Protein AF-A7AZR3-F1 (afdb_monomer)

Mean predicted aligned error: 6.38 Å

Radius of gyration: 18.59 Å; Cα contacts (8 Å, |Δi|>4): 184; chains: 1; bounding box: 42×24×56 Å

Nearest PDB structures (foldseek):
  8bjm-assembly1_B  TM=3.783E-01  e=1.361E-02  Homo sapiens
  4j9a-assembly4_D  TM=7.319E-01  e=7.215E+00  Pseudomonas aeruginosa PAO1
  5mr3-assembly1_B  TM=2.712E-01  e=1.504E+00  Haliotis rufescens
  7rxu-assembly1_A  TM=3.236E-01  e=2.033E+00  Campylobacter jejuni
  7t4r-assembly1_N  TM=3.328E-01  e=2.588E+00  Human betaherpesvirus 5

Organism: Mediterraneibacter gnavus (strain ATCC 29149 / DSM 114966 / JCM 6515 / VPI C7-9) (NCBI:txid411470)

Structure (mmCIF, N/CA/C/O backbone):
data_AF-A7AZR3-F1
#
_entry.id   AF-A7AZR3-F1
#
loop_
_atom_site.group_PDB
_atom_site.id
_atom_site.type_symbol
_atom_site.label_atom_id
_atom_site.label_alt_id
_atom_site.label_comp_id
_atom_site.label_asym_id
_atom_site.label_entity_id
_atom_site.label_seq_id
_atom_site.pdbx_PDB_ins_code
_atom_site.Cartn_x
_atom_site.Cartn_y
_atom_site.Cartn_z
_atom_site.occupancy
_atom_site.B_iso_or_equiv
_atom_site.auth_seq_id
_atom_site.auth_comp_id
_atom_site.auth_asym_id
_atom_site.auth_atom_id
_atom_site.pdbx_PDB_model_num
ATOM 1 N N . MET A 1 1 ? -13.872 -3.595 -5.004 1.00 78.50 1 MET A N 1
ATOM 2 C CA . MET A 1 1 ? -14.105 -2.166 -4.694 1.00 78.50 1 MET A CA 1
ATOM 3 C C . MET A 1 1 ? -13.947 -1.936 -3.199 1.00 78.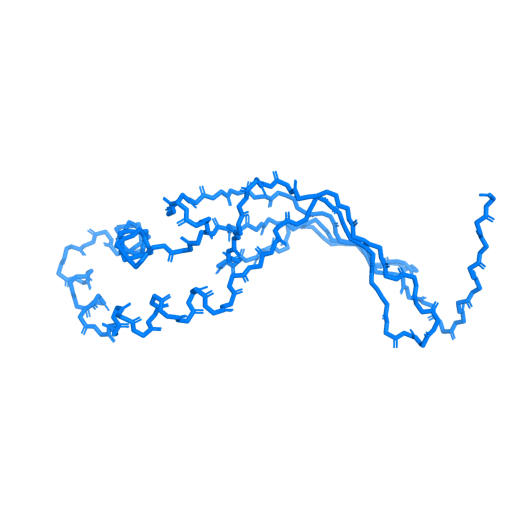50 1 MET A C 1
ATOM 5 O O . MET A 1 1 ? -14.630 -2.617 -2.441 1.00 78.50 1 MET A O 1
ATOM 9 N N . PHE A 1 2 ? -13.121 -0.970 -2.782 1.00 84.50 2 PHE A N 1
ATOM 10 C CA . PHE A 1 2 ? -12.955 -0.580 -1.372 1.00 84.50 2 PHE A CA 1
ATOM 11 C C . PHE A 1 2 ? -14.297 -0.353 -0.657 1.00 84.50 2 PHE A C 1
ATOM 13 O O . PHE A 1 2 ? -15.057 0.558 -1.015 1.00 84.50 2 PHE A O 1
ATOM 20 N N . ARG A 1 3 ? -14.580 -1.146 0.384 1.00 89.00 3 ARG A N 1
ATOM 21 C CA . ARG A 1 3 ? -15.766 -0.952 1.230 1.00 89.00 3 ARG A CA 1
ATOM 22 C C . ARG A 1 3 ? -15.425 -0.039 2.397 1.00 89.00 3 ARG A C 1
ATOM 24 O O . ARG A 1 3 ? -14.445 -0.251 3.105 1.00 89.00 3 ARG A O 1
ATOM 31 N N . GLU A 1 4 ? -16.281 0.945 2.656 1.00 89.19 4 GLU A N 1
ATOM 32 C CA . GLU A 1 4 ? -16.077 1.921 3.735 1.00 89.19 4 GLU A CA 1
ATOM 33 C C . GLU A 1 4 ? -15.869 1.251 5.099 1.00 89.19 4 GLU A C 1
ATOM 35 O O . GLU A 1 4 ? -14.968 1.624 5.849 1.00 89.19 4 GLU A O 1
ATOM 40 N N . LYS A 1 5 ? -16.651 0.206 5.400 1.00 92.50 5 LYS A N 1
ATOM 41 C CA . LYS A 1 5 ? -16.520 -0.571 6.639 1.00 92.50 5 LYS A CA 1
ATOM 42 C C . LYS A 1 5 ? -15.125 -1.183 6.800 1.00 92.50 5 LYS A C 1
ATOM 44 O O . LYS A 1 5 ? -14.587 -1.172 7.904 1.00 92.50 5 LYS A O 1
ATOM 49 N N . GLU A 1 6 ? -14.555 -1.715 5.722 1.00 91.38 6 GLU A N 1
ATOM 50 C CA . GLU A 1 6 ? -13.239 -2.362 5.737 1.00 91.38 6 GLU A CA 1
ATOM 51 C C . GLU A 1 6 ? -12.135 -1.336 5.926 1.00 91.38 6 GLU A C 1
ATOM 53 O O . GLU A 1 6 ? -11.312 -1.501 6.821 1.00 91.38 6 GLU A O 1
ATOM 58 N N . ILE A 1 7 ? -12.193 -0.224 5.190 1.00 90.88 7 ILE A N 1
ATOM 59 C CA . ILE A 1 7 ? -11.259 0.892 5.362 1.00 90.88 7 ILE A CA 1
ATOM 60 C C . ILE A 1 7 ? -11.321 1.438 6.792 1.00 90.88 7 ILE A C 1
ATOM 62 O O . ILE A 1 7 ? -10.293 1.577 7.453 1.00 90.88 7 ILE A O 1
ATOM 66 N N . CYS A 1 8 ? -12.522 1.701 7.316 1.00 92.75 8 CYS A N 1
ATOM 67 C CA . CYS A 1 8 ? -12.680 2.206 8.677 1.00 92.75 8 CYS A CA 1
ATOM 68 C C . CYS A 1 8 ? -12.112 1.237 9.717 1.00 92.75 8 CYS A C 1
ATOM 70 O O . CYS A 1 8 ? -11.506 1.667 10.699 1.00 92.75 8 CYS A O 1
ATOM 72 N N . ASN A 1 9 ? -12.312 -0.068 9.526 1.00 93.69 9 ASN A N 1
ATOM 73 C CA . ASN A 1 9 ? -11.765 -1.077 10.423 1.00 93.69 9 ASN A CA 1
ATOM 74 C C . ASN A 1 9 ? -10.243 -1.164 10.310 1.00 93.69 9 ASN A C 1
ATOM 76 O O . ASN A 1 9 ? -9.578 -1.185 11.341 1.00 93.69 9 ASN A O 1
ATOM 80 N N . ALA A 1 10 ? -9.691 -1.127 9.099 1.00 93.44 10 ALA A N 1
ATOM 81 C CA . ALA A 1 10 ? -8.253 -1.127 8.868 1.00 93.44 10 ALA A CA 1
ATOM 82 C C . ALA A 1 10 ? -7.573 0.080 9.532 1.00 93.44 10 ALA A C 1
ATOM 84 O O . ALA A 1 10 ? -6.580 -0.085 10.238 1.00 93.44 10 ALA A O 1
ATOM 85 N N . ILE A 1 11 ? -8.152 1.280 9.409 1.00 92.44 11 ILE A N 1
ATOM 86 C CA . ILE A 1 11 ? -7.660 2.491 10.085 1.00 92.44 11 ILE A CA 1
ATOM 87 C C . ILE A 1 11 ? -7.687 2.313 11.604 1.00 92.44 11 ILE A C 1
ATOM 89 O O . ILE A 1 11 ? -6.703 2.612 12.277 1.00 92.44 11 ILE A O 1
ATOM 93 N N . ARG A 1 12 ? -8.788 1.795 12.166 1.00 93.94 12 ARG A N 1
ATOM 94 C CA . ARG A 1 12 ? -8.864 1.521 13.610 1.00 93.94 12 ARG A CA 1
ATOM 95 C C . ARG A 1 12 ? -7.791 0.529 14.044 1.00 93.94 12 ARG A C 1
ATOM 97 O O . ARG A 1 12 ? -7.157 0.766 15.067 1.00 93.94 12 ARG A O 1
ATOM 104 N N . THR A 1 13 ? -7.567 -0.526 13.264 1.00 93.12 13 THR A N 1
ATOM 105 C CA . THR A 1 13 ? -6.511 -1.514 13.503 1.00 93.12 13 THR A CA 1
ATOM 106 C C . THR A 1 13 ? -5.129 -0.870 13.469 1.00 93.12 13 THR A C 1
ATOM 108 O O . THR A 1 13 ? -4.367 -1.042 14.412 1.00 93.12 13 THR A O 1
ATOM 111 N N . ALA A 1 14 ? -4.820 -0.043 12.468 1.00 91.75 14 ALA A N 1
ATOM 112 C CA . ALA A 1 14 ? -3.560 0.700 12.417 1.00 91.75 14 ALA A CA 1
ATOM 113 C C . ALA A 1 14 ? -3.380 1.604 13.651 1.00 91.75 14 ALA A C 1
ATOM 115 O O . ALA A 1 14 ? -2.321 1.620 14.276 1.00 91.75 14 ALA A O 1
ATOM 116 N N . TYR A 1 15 ? -4.442 2.296 14.071 1.00 93.62 15 TYR A N 1
ATOM 117 C CA . TYR A 1 15 ? -4.423 3.157 15.255 1.00 93.62 15 TYR A CA 1
ATOM 118 C C . TYR A 1 15 ? -4.269 2.385 16.573 1.00 93.62 15 TYR A C 1
ATOM 120 O O . TYR A 1 15 ? -3.816 2.980 17.548 1.00 93.62 15 TYR A O 1
ATOM 128 N N . LEU A 1 16 ? -4.608 1.089 16.634 1.00 94.50 16 LEU A N 1
ATOM 129 C CA . LEU A 1 16 ? -4.283 0.245 17.794 1.00 94.50 16 LEU A CA 1
ATOM 130 C C . LEU A 1 16 ? -2.770 0.115 17.979 1.00 94.50 16 LEU A C 1
ATOM 132 O O . LEU A 1 16 ? -2.300 0.175 19.112 1.00 94.50 16 LEU A O 1
ATOM 136 N N . TYR A 1 17 ? -2.027 -0.029 16.880 1.00 91.00 17 TYR A N 1
ATOM 137 C CA . TYR A 1 17 ? -0.570 -0.156 16.908 1.00 91.00 17 TYR A CA 1
ATOM 138 C C . TYR A 1 17 ? 0.130 1.191 17.108 1.00 91.00 17 TYR A C 1
ATOM 140 O O . TYR A 1 17 ? 1.108 1.265 17.845 1.00 91.00 17 TYR A O 1
ATOM 148 N N . LEU A 1 18 ? -0.382 2.262 16.491 1.00 91.69 18 LEU A N 1
ATOM 149 C CA . LEU A 1 18 ? 0.197 3.607 16.611 1.00 91.69 18 LEU A CA 1
ATOM 150 C C . LEU A 1 18 ? -0.063 4.250 17.980 1.00 91.69 18 LEU A C 1
ATOM 152 O O . LEU A 1 18 ? 0.780 4.988 18.480 1.00 91.69 18 LEU A O 1
ATOM 156 N N . PHE A 1 19 ? -1.223 3.972 18.582 1.00 95.44 19 PHE A N 1
ATOM 157 C CA . PHE A 1 19 ? -1.631 4.512 19.878 1.00 95.44 19 PHE A CA 1
ATOM 158 C C . PHE A 1 19 ? -2.053 3.359 20.805 1.00 95.44 19 PHE A C 1
ATOM 160 O O . PHE A 1 19 ? -3.246 3.021 20.884 1.00 95.44 19 PHE A O 1
ATOM 167 N N . PRO A 1 20 ? -1.090 2.731 21.512 1.00 92.81 20 PRO A N 1
ATOM 168 C CA . PRO A 1 20 ? -1.385 1.647 22.446 1.00 92.81 20 PRO A CA 1
ATOM 169 C C . PRO A 1 20 ? -2.327 2.101 23.567 1.00 92.81 20 PRO A C 1
ATOM 171 O O . PRO A 1 20 ? -3.282 1.389 23.903 1.00 92.81 20 PRO A O 1
ATOM 174 N N . ASP A 1 21 ? -2.124 3.323 24.080 1.00 97.06 21 ASP A N 1
ATOM 175 C CA . ASP A 1 21 ? -3.004 3.922 25.080 1.00 97.06 21 ASP A CA 1
ATOM 176 C C . ASP A 1 21 ? -4.411 4.188 24.520 1.00 97.06 21 ASP A C 1
ATOM 178 O O . ASP A 1 21 ? -4.621 4.795 23.465 1.00 97.06 21 ASP A O 1
ATOM 182 N N . LYS A 1 22 ? -5.423 3.741 25.267 1.00 95.75 22 LYS A N 1
ATOM 183 C CA . LYS A 1 22 ? -6.825 3.805 24.842 1.00 95.75 22 LYS A CA 1
ATOM 184 C C . LYS A 1 22 ? -7.353 5.239 24.781 1.00 95.75 22 LYS A C 1
ATOM 186 O O . LYS A 1 22 ? -8.206 5.524 23.933 1.00 95.75 22 LYS A O 1
ATOM 191 N N . LYS A 1 23 ? -6.923 6.119 25.690 1.00 96.19 23 LYS A N 1
ATOM 192 C CA . LYS A 1 23 ? -7.411 7.502 25.778 1.00 96.19 23 LYS A CA 1
ATOM 193 C C . LYS A 1 23 ? -6.821 8.335 24.645 1.00 96.19 23 LYS A C 1
ATOM 195 O O . LYS A 1 23 ? -7.571 9.026 23.954 1.00 96.19 23 LYS A O 1
ATOM 200 N N . GLU A 1 24 ? -5.522 8.202 24.402 1.00 96.25 24 GLU A N 1
ATOM 201 C CA . GLU A 1 24 ? -4.835 8.825 23.271 1.00 96.25 24 GLU A CA 1
ATOM 202 C C . GLU A 1 24 ? -5.394 8.337 21.939 1.00 96.25 24 GLU A C 1
ATOM 204 O O . GLU A 1 24 ? -5.756 9.158 21.097 1.00 96.25 24 GLU A O 1
ATOM 209 N N . ARG A 1 25 ? -5.596 7.024 21.779 1.00 96.81 25 ARG A N 1
ATOM 210 C CA . ARG A 1 25 ? -6.197 6.458 20.566 1.00 96.81 25 ARG A CA 1
ATOM 211 C C . ARG A 1 25 ? -7.584 7.016 20.281 1.00 96.81 25 ARG A C 1
ATOM 213 O O . ARG A 1 25 ? -7.870 7.395 19.148 1.00 96.81 25 ARG A O 1
ATOM 220 N N . LYS A 1 26 ? -8.456 7.086 21.296 1.00 95.50 26 LYS A N 1
ATOM 221 C CA . LYS A 1 26 ? -9.794 7.682 21.145 1.00 95.50 26 LYS A CA 1
ATOM 222 C C . LYS A 1 26 ? -9.706 9.144 20.712 1.00 95.50 26 LYS A C 1
ATOM 224 O O . LYS A 1 26 ? -10.439 9.540 19.813 1.00 95.50 26 LYS A O 1
ATOM 229 N N . ARG A 1 27 ? -8.797 9.914 21.317 1.00 96.31 27 ARG A N 1
ATOM 230 C CA . ARG A 1 27 ? -8.561 11.322 20.970 1.00 96.31 27 ARG A CA 1
ATOM 231 C C . ARG A 1 27 ? -8.008 11.487 19.553 1.00 96.31 27 ARG A C 1
ATOM 233 O O . ARG A 1 27 ? -8.367 12.434 18.865 1.00 96.31 27 ARG A O 1
ATOM 240 N N . ALA A 1 28 ? -7.129 10.592 19.114 1.00 94.75 28 ALA A N 1
ATOM 241 C CA . ALA A 1 28 ? -6.566 10.619 17.771 1.00 94.75 28 ALA A CA 1
ATOM 242 C C . ALA A 1 28 ? -7.629 10.260 16.719 1.00 94.75 28 ALA A C 1
ATOM 244 O O . ALA A 1 28 ? -7.775 10.976 15.732 1.00 94.75 28 ALA A O 1
ATOM 245 N N . LEU A 1 29 ? -8.426 9.214 16.967 1.00 95.06 29 LEU A N 1
ATOM 246 C CA . LEU A 1 29 ? -9.526 8.806 16.086 1.00 95.06 29 LEU A CA 1
ATOM 247 C C . LEU A 1 29 ? -10.638 9.857 16.008 1.00 95.06 29 LEU A C 1
ATOM 249 O O . LEU A 1 29 ? -11.182 10.071 14.933 1.00 95.06 29 LEU A O 1
ATOM 253 N N . SER A 1 30 ? -10.961 10.551 17.106 1.00 94.75 30 SER A N 1
ATOM 254 C CA . SER A 1 30 ? -12.006 11.588 17.100 1.00 94.75 30 SER A CA 1
ATOM 255 C C . SER A 1 30 ? -11.647 12.819 16.265 1.00 94.75 30 SER A C 1
ATOM 257 O O . SER A 1 30 ? -12.512 13.645 15.999 1.00 94.75 30 SER A O 1
ATOM 259 N N . ARG A 1 31 ? -10.373 12.977 15.882 1.00 94.75 31 ARG A N 1
ATOM 260 C CA . ARG A 1 31 ? -9.910 14.054 14.994 1.00 94.75 31 ARG A CA 1
ATOM 261 C C . ARG A 1 31 ? -10.042 13.698 13.513 1.00 94.75 31 ARG A C 1
ATOM 263 O O . ARG A 1 31 ? -9.830 14.568 12.675 1.00 94.75 31 ARG A O 1
ATOM 270 N N . LEU A 1 32 ? -10.347 12.441 13.189 1.00 93.56 32 LEU A N 1
ATOM 271 C CA . LEU A 1 32 ? -10.520 11.990 11.816 1.00 93.56 32 LEU A CA 1
ATOM 272 C C . LEU A 1 32 ? -11.985 12.078 11.398 1.00 93.56 32 LEU A C 1
ATOM 274 O O . LEU A 1 32 ? -12.869 11.553 12.073 1.00 93.56 32 LEU A O 1
ATOM 278 N N . ASN A 1 33 ? -12.224 12.642 10.216 1.00 95.19 33 ASN A N 1
ATOM 279 C CA . ASN A 1 33 ? -13.456 12.379 9.489 1.00 95.19 33 ASN A CA 1
ATOM 280 C C . ASN A 1 33 ? -13.306 11.033 8.761 1.00 95.19 33 ASN A C 1
ATOM 282 O O . ASN A 1 33 ? -12.695 10.960 7.695 1.00 95.19 33 ASN A O 1
ATOM 286 N N . MET A 1 34 ? -13.821 9.963 9.371 1.00 92.50 34 MET A N 1
ATOM 287 C CA . MET A 1 34 ? -13.660 8.594 8.863 1.00 92.50 34 MET A CA 1
ATOM 288 C C . MET A 1 34 ? -14.259 8.399 7.468 1.00 92.50 34 MET A C 1
ATOM 290 O O . MET A 1 34 ? -13.670 7.688 6.657 1.00 92.50 34 MET A O 1
ATOM 294 N N . GLU A 1 35 ? -15.380 9.054 7.179 1.00 91.94 35 GLU A N 1
ATOM 295 C CA . GLU A 1 35 ? -16.046 8.976 5.880 1.00 91.94 35 GLU A CA 1
ATOM 296 C C . GLU A 1 35 ? -15.166 9.596 4.786 1.00 91.94 35 GLU A C 1
ATOM 298 O O . GLU A 1 35 ? -14.880 8.960 3.773 1.00 91.94 35 GLU A O 1
ATOM 303 N N . LEU A 1 36 ? -14.636 10.800 5.029 1.00 94.12 36 LEU A N 1
ATOM 304 C CA . LEU A 1 36 ? -13.766 11.491 4.073 1.00 94.12 36 LEU A CA 1
ATOM 305 C C . LEU A 1 36 ? -12.442 10.748 3.854 1.00 94.12 36 LEU A C 1
ATOM 307 O O . LEU A 1 36 ? -11.935 10.686 2.730 1.00 94.12 36 LEU A O 1
ATOM 311 N N . VAL A 1 37 ? -11.888 10.141 4.907 1.00 90.81 37 VAL A N 1
ATOM 312 C CA . VAL A 1 37 ? -10.707 9.278 4.775 1.00 90.81 37 VAL A CA 1
ATOM 313 C C . VAL A 1 37 ? -11.039 8.053 3.923 1.00 90.81 37 VAL A C 1
ATOM 315 O O . VAL A 1 37 ? -10.283 7.733 3.007 1.00 90.81 37 VAL A O 1
ATOM 318 N N . ALA A 1 38 ? -12.175 7.394 4.161 1.00 91.50 38 ALA A N 1
ATOM 319 C CA . ALA A 1 38 ? -12.583 6.231 3.380 1.00 91.50 38 ALA A CA 1
ATOM 320 C C . ALA A 1 38 ? -12.821 6.571 1.900 1.00 91.50 38 ALA A C 1
ATOM 322 O O . ALA A 1 38 ? -12.367 5.839 1.018 1.00 91.50 38 ALA A O 1
ATOM 323 N N . GLN A 1 39 ? -13.460 7.709 1.617 1.00 92.00 39 GLN A N 1
ATOM 324 C CA . GLN A 1 39 ? -13.619 8.228 0.258 1.00 92.00 39 GLN A CA 1
ATOM 325 C C . GLN A 1 39 ? -12.261 8.504 -0.401 1.00 92.00 39 GLN A C 1
ATOM 327 O O . GLN A 1 39 ? -12.044 8.106 -1.545 1.00 92.00 39 GLN A O 1
ATOM 332 N N . SER A 1 40 ? -11.322 9.109 0.333 1.00 91.31 40 SER A N 1
ATOM 333 C CA . SER A 1 40 ? -9.975 9.409 -0.168 1.00 91.31 40 SER A CA 1
ATOM 334 C C . SER A 1 40 ? -9.187 8.143 -0.514 1.00 91.31 40 SER A C 1
ATOM 336 O O . SER A 1 40 ? -8.586 8.075 -1.585 1.00 91.31 40 SER A O 1
ATOM 338 N N . VAL A 1 41 ? -9.221 7.126 0.356 1.00 91.50 41 VAL A N 1
ATOM 339 C CA . VAL A 1 41 ? -8.580 5.820 0.107 1.00 91.50 41 VAL A CA 1
ATOM 340 C C . VAL A 1 41 ? -9.182 5.160 -1.131 1.00 91.50 41 VAL A C 1
ATOM 342 O O . VAL A 1 41 ? -8.458 4.709 -2.012 1.00 91.50 41 VAL A O 1
ATOM 345 N N . ARG A 1 42 ? -10.513 5.159 -1.246 1.00 91.00 42 ARG A N 1
ATOM 346 C CA . ARG A 1 42 ? -11.211 4.566 -2.391 1.00 91.00 42 ARG A CA 1
ATOM 347 C C . ARG A 1 42 ? -10.916 5.281 -3.708 1.00 91.00 42 ARG A C 1
ATOM 349 O O . ARG A 1 42 ? -10.800 4.617 -4.735 1.00 91.00 42 ARG A O 1
ATOM 356 N N . TYR A 1 43 ? -10.803 6.607 -3.680 1.00 92.31 43 TYR A N 1
ATOM 357 C CA . TYR A 1 43 ? -10.454 7.406 -4.853 1.00 92.31 43 TYR A CA 1
ATOM 358 C C . TYR A 1 43 ? -9.019 7.137 -5.321 1.00 92.31 43 TYR A C 1
ATOM 360 O O . TYR A 1 43 ? -8.783 7.003 -6.517 1.00 92.31 43 TYR A O 1
ATOM 368 N N . ARG A 1 44 ? -8.074 7.022 -4.379 1.00 92.69 44 ARG A N 1
ATOM 369 C CA . ARG A 1 44 ? -6.643 6.839 -4.671 1.00 92.69 44 ARG A CA 1
ATOM 370 C C . ARG A 1 44 ? -6.198 5.391 -4.855 1.00 92.69 44 ARG A C 1
ATOM 372 O O . ARG A 1 44 ? -5.036 5.173 -5.167 1.00 92.69 44 ARG A O 1
ATOM 379 N N . GLY A 1 45 ? -7.070 4.414 -4.627 1.00 93.44 45 GLY A N 1
ATOM 380 C CA . GLY A 1 45 ? -6.718 3.015 -4.831 1.00 93.44 45 GLY A CA 1
ATOM 381 C C . GLY A 1 45 ? -6.275 2.743 -6.271 1.00 93.44 45 GLY A C 1
ATOM 382 O O . GLY A 1 45 ? -6.819 3.312 -7.211 1.00 93.44 45 GLY A O 1
ATOM 383 N N . GLU A 1 46 ? -5.344 1.831 -6.473 1.00 94.81 46 GLU A N 1
ATOM 384 C CA . GLU A 1 46 ? -4.758 1.513 -7.775 1.00 94.81 46 GLU A CA 1
ATOM 385 C C . GLU A 1 46 ? -4.560 0.005 -7.937 1.00 94.81 46 GLU A C 1
ATOM 387 O O . GLU A 1 46 ? -4.627 -0.749 -6.962 1.00 94.81 46 GLU A O 1
ATOM 392 N N . SER A 1 47 ? -4.375 -0.447 -9.177 1.00 94.69 47 SER A N 1
ATOM 393 C CA . SER A 1 47 ? -3.955 -1.824 -9.436 1.00 94.69 47 SER A CA 1
ATOM 394 C C . SER A 1 47 ? -2.510 -1.981 -8.982 1.00 94.69 47 SER A C 1
ATOM 396 O O . SER A 1 47 ? -1.627 -1.255 -9.431 1.00 94.69 47 SER A O 1
ATOM 398 N N . VAL A 1 48 ? -2.268 -2.928 -8.079 1.00 94.44 48 VAL A N 1
ATOM 399 C CA . VAL A 1 48 ? -0.916 -3.219 -7.597 1.00 94.44 48 VAL A CA 1
ATOM 400 C C . VAL A 1 48 ? -0.258 -4.127 -8.624 1.00 94.44 48 VAL A C 1
ATOM 402 O O . VAL A 1 48 ? -0.681 -5.268 -8.772 1.00 94.44 48 VAL A O 1
ATOM 405 N N . LEU A 1 49 ? 0.732 -3.636 -9.363 1.00 94.56 49 LEU A N 1
ATOM 406 C CA . LEU A 1 49 ? 1.380 -4.396 -10.436 1.00 94.56 49 LEU A CA 1
ATOM 407 C C . LEU A 1 49 ? 2.602 -5.158 -9.920 1.00 94.56 49 LEU A C 1
ATOM 409 O O . LEU A 1 49 ? 3.349 -4.650 -9.088 1.00 94.56 49 LEU A O 1
ATOM 413 N N . ALA A 1 50 ? 2.839 -6.362 -10.447 1.00 94.56 50 ALA A N 1
ATOM 414 C CA . ALA A 1 50 ? 4.039 -7.138 -10.120 1.00 94.56 50 ALA A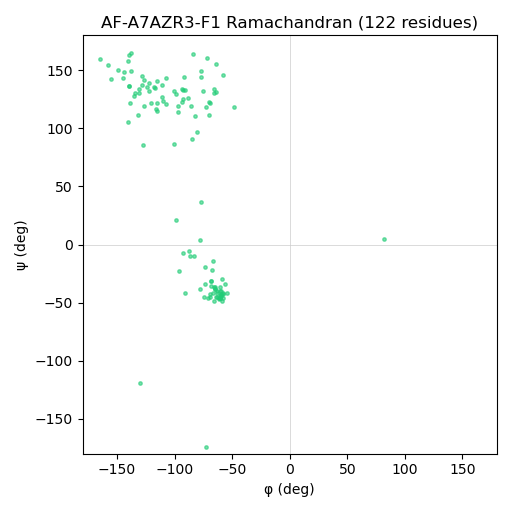 CA 1
ATOM 415 C C . ALA A 1 50 ? 5.321 -6.493 -10.678 1.00 94.56 50 ALA A C 1
ATOM 417 O O . ALA A 1 50 ? 6.393 -6.610 -10.089 1.00 94.56 50 ALA A O 1
ATOM 418 N N . TYR A 1 51 ? 5.206 -5.814 -11.821 1.00 92.44 51 TYR A N 1
ATOM 419 C CA . TYR A 1 51 ? 6.251 -4.988 -12.413 1.00 92.44 51 TYR A CA 1
ATOM 420 C C . TYR A 1 51 ? 5.625 -3.971 -13.372 1.00 92.44 51 TYR A C 1
ATOM 422 O O . TYR A 1 51 ? 4.554 -4.201 -13.939 1.00 92.44 51 TYR A O 1
ATOM 430 N N . GLN A 1 52 ? 6.311 -2.851 -13.578 1.00 92.12 52 GLN A N 1
ATOM 431 C CA . GLN A 1 52 ? 5.965 -1.866 -14.596 1.00 92.12 52 GLN A CA 1
ATOM 432 C C . GLN A 1 52 ? 7.225 -1.164 -15.098 1.00 92.12 52 GLN A C 1
ATOM 434 O O . GLN A 1 52 ? 8.182 -0.983 -14.343 1.00 92.12 52 GLN A O 1
ATOM 439 N N . THR A 1 53 ? 7.207 -0.731 -16.352 1.00 89.12 53 THR A N 1
ATOM 440 C CA . THR A 1 53 ? 8.175 0.224 -16.893 1.00 89.12 53 THR A CA 1
ATOM 441 C C . THR A 1 53 ? 7.422 1.468 -17.315 1.00 89.12 53 THR A C 1
ATOM 443 O O . THR A 1 53 ? 6.361 1.381 -17.929 1.00 89.12 53 THR A O 1
ATOM 446 N N . ALA A 1 54 ? 7.961 2.631 -16.971 1.00 85.94 54 ALA A N 1
ATOM 447 C CA . ALA A 1 54 ? 7.408 3.903 -17.394 1.00 85.94 54 ALA A CA 1
ATOM 448 C C . ALA A 1 54 ? 8.537 4.896 -17.654 1.00 85.94 54 ALA A C 1
ATOM 450 O O . ALA A 1 54 ? 9.578 4.849 -16.993 1.00 85.94 54 ALA A O 1
ATOM 451 N N . GLY A 1 55 ? 8.321 5.803 -18.600 1.00 82.38 55 GLY A N 1
ATOM 452 C CA . GLY A 1 55 ? 9.264 6.872 -18.910 1.00 82.38 55 GLY A CA 1
ATOM 453 C C . GLY A 1 55 ? 8.550 8.184 -19.202 1.00 82.38 55 GLY A C 1
ATOM 454 O O . GLY A 1 55 ? 7.372 8.209 -19.551 1.00 82.38 55 GLY A O 1
ATOM 455 N N . ASN A 1 56 ? 9.276 9.284 -19.049 1.00 78.50 56 ASN A N 1
ATOM 456 C CA . ASN A 1 56 ? 8.778 10.642 -19.276 1.00 78.50 56 ASN A CA 1
ATOM 457 C C . ASN A 1 56 ? 9.024 11.155 -20.707 1.00 78.50 56 ASN A C 1
ATOM 459 O O . ASN A 1 56 ? 8.550 12.235 -21.046 1.00 78.50 56 ASN A O 1
ATOM 463 N N . HIS A 1 57 ? 9.773 10.412 -21.522 1.00 77.69 57 HIS A N 1
ATOM 464 C CA . HIS A 1 57 ? 10.022 10.733 -22.923 1.00 77.69 57 HIS A CA 1
ATOM 465 C C . HIS A 1 57 ? 8.810 10.379 -23.802 1.00 77.69 57 HIS A C 1
ATOM 467 O O . HIS A 1 57 ? 8.111 9.411 -23.519 1.00 77.69 57 HIS A O 1
ATOM 473 N N . GLU A 1 58 ? 8.586 11.113 -24.897 1.00 72.75 58 GLU A N 1
ATOM 474 C CA . GLU A 1 58 ? 7.446 10.890 -25.812 1.00 72.75 58 GLU A CA 1
ATOM 475 C C . GLU A 1 58 ? 7.419 9.476 -26.412 1.00 72.75 58 GLU A C 1
ATOM 477 O O . GLU A 1 58 ? 6.355 8.932 -26.689 1.00 72.75 58 GLU A O 1
ATOM 482 N N . CYS A 1 59 ? 8.593 8.865 -26.584 1.00 72.81 59 CYS A N 1
ATOM 483 C CA . CYS A 1 59 ? 8.751 7.492 -27.076 1.00 72.81 59 CYS A CA 1
ATOM 484 C C . CYS A 1 59 ? 8.979 6.467 -25.951 1.00 72.81 59 CYS A C 1
ATOM 486 O O . CYS A 1 59 ? 9.570 5.416 -26.199 1.00 72.81 59 CYS A O 1
ATOM 488 N N . SER A 1 60 ? 8.603 6.776 -24.706 1.00 75.81 60 SER A N 1
ATOM 489 C CA . SER A 1 60 ? 8.762 5.823 -23.611 1.00 75.81 60 SER A CA 1
ATOM 490 C C . SER A 1 60 ? 7.867 4.599 -23.815 1.00 75.81 60 SER A C 1
ATOM 492 O O . SER A 1 60 ? 6.682 4.694 -24.140 1.00 75.81 60 SER A O 1
ATOM 494 N N . LEU A 1 61 ? 8.447 3.415 -23.620 1.00 79.81 61 LEU A N 1
ATOM 495 C CA . LEU A 1 61 ? 7.704 2.161 -23.649 1.00 79.81 61 LEU A CA 1
ATOM 496 C C . LEU A 1 61 ? 7.104 1.915 -22.264 1.00 79.81 61 LEU A C 1
ATOM 498 O O . LEU A 1 61 ? 7.733 1.327 -21.378 1.00 79.81 61 LEU A O 1
ATOM 502 N N . ASN A 1 62 ? 5.878 2.403 -22.080 1.00 86.44 62 ASN A N 1
ATOM 503 C CA . ASN A 1 62 ? 5.087 2.077 -20.903 1.00 86.44 62 ASN A CA 1
ATOM 504 C C . ASN A 1 62 ? 4.601 0.628 -21.023 1.00 86.44 62 ASN A C 1
ATOM 506 O O . ASN A 1 62 ? 3.871 0.288 -21.955 1.00 86.44 62 ASN A O 1
ATOM 510 N N . TYR A 1 63 ? 5.010 -0.221 -20.086 1.00 88.31 63 TYR A N 1
ATOM 511 C CA . TYR A 1 63 ? 4.598 -1.619 -20.027 1.00 88.31 63 TYR A CA 1
ATOM 512 C C . TYR A 1 63 ? 4.130 -1.949 -18.617 1.00 88.31 63 TYR A C 1
ATOM 514 O O . TYR A 1 63 ? 4.817 -1.667 -17.634 1.00 88.31 63 TYR A O 1
ATOM 522 N N . TYR A 1 64 ? 2.953 -2.559 -18.528 1.00 92.12 64 TYR A N 1
ATOM 523 C CA . TYR A 1 64 ? 2.317 -2.927 -17.272 1.00 92.12 64 TYR A CA 1
ATOM 524 C C . TYR A 1 64 ? 2.230 -4.445 -17.197 1.00 92.12 64 TYR A C 1
ATOM 526 O O . TYR A 1 64 ? 1.664 -5.090 -18.079 1.00 92.12 64 TYR A O 1
ATOM 534 N N . GLY A 1 65 ? 2.834 -5.007 -16.154 1.00 92.00 65 GLY A N 1
ATOM 535 C CA . GLY A 1 65 ? 2.759 -6.429 -15.868 1.00 92.00 65 GLY A CA 1
ATOM 536 C C . GLY A 1 65 ? 1.395 -6.868 -15.342 1.00 92.00 65 GLY A C 1
ATOM 537 O O . GLY A 1 65 ? 0.459 -6.070 -15.260 1.00 92.00 65 GLY A O 1
ATOM 538 N N . PRO A 1 66 ? 1.274 -8.144 -14.945 1.00 95.88 66 PRO A N 1
ATOM 539 C CA . PRO A 1 66 ? 0.073 -8.631 -14.288 1.00 95.88 66 PRO A CA 1
ATOM 540 C C . PRO A 1 66 ? -0.133 -7.944 -12.933 1.00 95.88 66 PRO A C 1
ATOM 542 O O . PRO A 1 66 ? 0.820 -7.510 -12.273 1.00 95.88 66 PRO A O 1
ATOM 545 N N . GLU A 1 67 ? -1.389 -7.900 -12.494 1.00 96.44 67 GLU A N 1
ATOM 546 C CA . GLU A 1 67 ? -1.727 -7.486 -11.137 1.00 96.44 67 GLU A CA 1
ATOM 547 C C . GLU A 1 67 ? -1.147 -8.487 -10.125 1.00 96.44 67 GLU A C 1
ATOM 549 O O . GLU A 1 67 ? -1.302 -9.702 -10.255 1.00 96.44 67 GLU A O 1
ATOM 554 N N . LEU A 1 68 ? -0.471 -7.969 -9.102 1.00 96.00 68 LEU A N 1
ATOM 555 C CA . LEU A 1 68 ? 0.091 -8.736 -7.994 1.00 96.00 68 LEU A CA 1
ATOM 556 C C . LEU A 1 68 ? -1.010 -9.323 -7.100 1.00 96.00 68 LEU A C 1
ATOM 558 O O . LEU A 1 68 ? -0.851 -10.401 -6.529 1.00 96.00 68 LEU A O 1
ATOM 562 N N . PHE A 1 69 ? -2.135 -8.615 -6.992 1.00 95.62 69 PHE A N 1
ATOM 563 C CA . PHE A 1 69 ? -3.323 -9.052 -6.271 1.00 95.62 69 PHE A CA 1
ATOM 564 C C . PHE A 1 69 ? -4.546 -8.923 -7.181 1.00 95.62 69 PHE A C 1
ATOM 566 O O . PHE A 1 69 ? -4.630 -7.947 -7.919 1.00 95.62 69 PHE A O 1
ATOM 573 N N . PRO A 1 70 ? -5.539 -9.826 -7.087 1.00 94.75 70 PR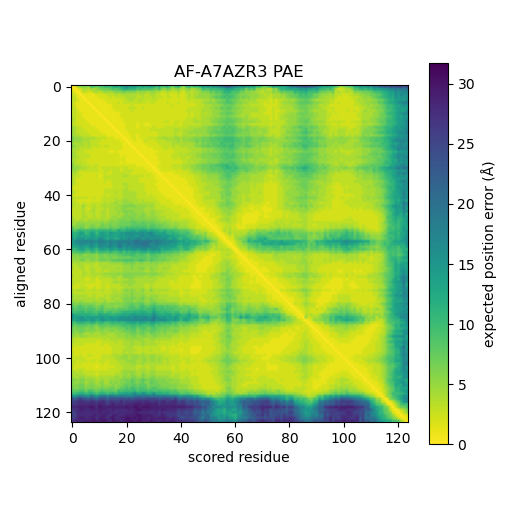O A N 1
ATOM 574 C CA . PRO A 1 70 ? -6.772 -9.760 -7.881 1.00 94.75 70 PRO A CA 1
ATOM 575 C C . PRO A 1 70 ? -7.757 -8.699 -7.342 1.00 94.75 70 PRO A C 1
ATOM 577 O O . PRO A 1 70 ? -8.964 -8.926 -7.269 1.00 94.75 70 PRO A O 1
ATOM 580 N N . GLN A 1 71 ? -7.228 -7.579 -6.850 1.00 94.25 71 GLN A N 1
ATOM 581 C CA . GLN A 1 71 ? -7.954 -6.457 -6.264 1.00 94.25 71 GLN A CA 1
ATOM 582 C C . GLN A 1 71 ? -7.041 -5.231 -6.176 1.00 94.25 71 GLN A C 1
ATOM 584 O O . GLN A 1 71 ? -5.815 -5.349 -6.144 1.00 94.25 71 GLN A O 1
ATOM 589 N N . ARG A 1 72 ? -7.644 -4.044 -6.068 1.00 95.25 72 ARG A N 1
ATOM 590 C CA . ARG A 1 72 ? -6.890 -2.792 -5.913 1.00 95.25 72 ARG A CA 1
ATOM 591 C C . ARG A 1 72 ? -6.268 -2.676 -4.517 1.00 95.25 72 ARG A C 1
ATOM 593 O O . ARG A 1 72 ? -6.699 -3.313 -3.551 1.00 95.25 72 ARG A O 1
ATOM 600 N N . GLY A 1 73 ? -5.267 -1.815 -4.413 1.00 95.75 73 GLY A N 1
ATOM 601 C CA . GLY A 1 73 ? -4.600 -1.460 -3.170 1.00 95.75 73 GLY A CA 1
ATOM 602 C C . GLY A 1 73 ? -4.332 0.036 -3.089 1.00 95.75 73 GLY A C 1
ATOM 603 O O . GLY A 1 73 ? -4.424 0.754 -4.077 1.00 95.75 73 GLY A O 1
ATOM 604 N N . PHE A 1 74 ? -4.025 0.520 -1.896 1.00 95.12 74 PHE A N 1
ATOM 605 C CA . PHE A 1 74 ? -3.535 1.874 -1.671 1.00 95.12 74 PHE A CA 1
ATOM 606 C C . PHE A 1 74 ? -2.227 1.793 -0.886 1.00 95.12 74 PHE A C 1
ATOM 608 O O . PHE A 1 74 ? -2.210 1.255 0.226 1.00 95.12 74 PHE A O 1
ATOM 615 N N . CYS A 1 75 ? -1.135 2.294 -1.465 1.00 94.75 75 CYS A N 1
ATOM 616 C CA . CYS A 1 75 ? 0.159 2.352 -0.792 1.00 94.75 75 CYS A CA 1
ATOM 617 C C . CYS A 1 75 ? 0.095 3.395 0.332 1.00 94.75 75 CYS A C 1
ATOM 619 O O . CYS A 1 75 ? -0.042 4.594 0.086 1.00 94.75 75 CYS A O 1
ATOM 621 N N . ILE A 1 76 ? 0.148 2.932 1.583 1.00 93.00 76 ILE A N 1
ATOM 622 C CA . ILE A 1 76 ? 0.025 3.795 2.769 1.00 93.00 76 ILE A CA 1
ATOM 623 C C . ILE A 1 76 ? 1.377 4.197 3.345 1.00 93.00 76 ILE A C 1
ATOM 625 O O . ILE A 1 76 ? 1.470 5.182 4.077 1.00 93.00 76 ILE A O 1
ATOM 629 N N . TYR A 1 77 ? 2.417 3.420 3.058 1.00 93.12 77 TYR A N 1
ATOM 630 C CA . TYR A 1 77 ? 3.758 3.675 3.551 1.00 93.12 77 TYR A CA 1
ATOM 631 C C . TYR A 1 77 ? 4.791 3.055 2.625 1.00 93.12 77 TYR A C 1
ATOM 633 O O . TYR A 1 77 ? 4.610 1.944 2.136 1.00 93.12 77 TYR A O 1
ATOM 641 N N . GLN A 1 78 ? 5.903 3.759 2.453 1.00 95.69 78 GLN A N 1
ATOM 642 C CA . GLN A 1 78 ? 7.025 3.316 1.649 1.00 95.69 78 GLN A CA 1
ATOM 643 C C . GLN A 1 78 ? 8.330 3.680 2.356 1.00 95.69 78 GLN A C 1
ATOM 645 O O . GLN A 1 78 ? 8.486 4.790 2.870 1.00 95.69 78 GLN A O 1
ATOM 650 N N . LYS A 1 79 ? 9.283 2.747 2.370 1.00 96.06 79 LYS A N 1
ATOM 651 C CA . LYS A 1 79 ? 10.614 2.944 2.945 1.00 96.06 79 LYS A CA 1
ATOM 652 C C . LYS A 1 79 ? 11.687 2.332 2.059 1.00 96.06 79 LYS A C 1
ATOM 654 O O . LYS A 1 79 ? 11.718 1.121 1.858 1.00 96.06 79 LYS A O 1
ATOM 659 N N . THR A 1 80 ? 12.629 3.153 1.610 1.00 95.75 80 THR A N 1
ATOM 660 C CA . THR A 1 80 ? 13.856 2.668 0.973 1.00 95.75 80 THR A CA 1
ATOM 661 C C . THR A 1 80 ? 14.732 1.974 2.013 1.00 95.75 80 THR A C 1
ATOM 663 O O . THR A 1 80 ? 15.095 2.566 3.029 1.00 95.75 80 THR A O 1
ATOM 666 N N . ILE A 1 81 ? 15.049 0.704 1.771 1.00 96.12 81 ILE A N 1
ATOM 667 C CA . ILE A 1 81 ? 15.903 -0.123 2.632 1.00 96.12 81 ILE A CA 1
ATOM 668 C C . ILE A 1 81 ? 17.359 -0.021 2.193 1.00 96.12 81 ILE A C 1
ATOM 670 O O . ILE A 1 81 ? 18.256 0.089 3.022 1.00 96.12 81 ILE A O 1
ATOM 674 N N . GLN A 1 82 ? 17.581 -0.034 0.882 1.00 93.06 82 GLN A N 1
ATOM 675 C CA . GLN A 1 82 ? 18.899 0.072 0.280 1.00 93.06 82 GLN A CA 1
ATOM 676 C C . GLN A 1 82 ? 18.778 0.853 -1.020 1.00 93.06 82 GLN A C 1
ATOM 678 O O . GLN A 1 82 ? 17.801 0.698 -1.751 1.00 93.06 82 GLN A O 1
ATOM 683 N N . SER A 1 83 ? 19.778 1.674 -1.314 1.00 93.06 83 SER A N 1
ATOM 684 C CA . SER A 1 83 ? 19.894 2.340 -2.605 1.00 93.06 83 SER A CA 1
ATOM 685 C C . SER A 1 83 ? 21.337 2.301 -3.080 1.00 93.06 83 SER A C 1
ATOM 687 O O . SER A 1 83 ? 22.266 2.267 -2.271 1.00 93.06 83 SER A O 1
ATOM 689 N N . HIS A 1 84 ? 21.508 2.274 -4.392 1.00 90.06 84 HIS A N 1
ATOM 690 C CA . HIS A 1 84 ? 22.791 2.324 -5.065 1.00 90.06 84 HIS A CA 1
ATOM 691 C C . HIS A 1 84 ? 22.654 3.222 -6.294 1.00 90.06 84 HIS A C 1
ATOM 693 O O . HIS A 1 84 ? 21.662 3.136 -7.014 1.00 90.06 84 HIS A O 1
ATOM 699 N N . SER A 1 85 ? 23.635 4.092 -6.518 1.00 87.69 85 SER A N 1
ATOM 700 C CA . SER A 1 85 ? 23.595 5.113 -7.566 1.00 87.69 85 SER A CA 1
ATOM 701 C C . SER A 1 85 ? 24.898 5.080 -8.350 1.00 87.69 85 SER A C 1
ATOM 703 O O . SER A 1 85 ? 25.943 5.468 -7.829 1.00 87.69 85 SER A O 1
ATOM 705 N N . THR A 1 86 ? 24.829 4.660 -9.610 1.00 83.00 86 THR A N 1
ATOM 706 C CA . THR A 1 86 ? 25.922 4.808 -10.586 1.00 83.00 86 THR A CA 1
ATOM 707 C C . THR A 1 86 ? 25.368 5.427 -11.872 1.00 83.00 86 THR A C 1
ATOM 709 O O . THR A 1 86 ? 24.829 6.529 -11.835 1.00 83.00 86 THR A O 1
ATOM 712 N N . GLN A 1 87 ? 25.458 4.727 -13.004 1.00 80.75 87 GLN A N 1
ATOM 713 C CA . GLN A 1 87 ? 24.749 5.064 -14.243 1.00 80.75 87 GLN A CA 1
ATOM 714 C C . GLN A 1 87 ? 23.247 4.735 -14.144 1.00 80.75 87 GLN A C 1
ATOM 716 O O . GLN A 1 87 ? 22.421 5.270 -14.884 1.00 80.75 87 GLN A O 1
ATOM 721 N N . VAL A 1 88 ? 22.893 3.868 -13.195 1.00 82.50 88 VAL A N 1
ATOM 722 C CA . VAL A 1 88 ? 21.523 3.495 -12.848 1.00 82.50 88 VAL A CA 1
ATOM 723 C C . VAL A 1 88 ? 21.325 3.773 -11.366 1.00 82.50 88 VAL A C 1
ATOM 725 O O . VAL A 1 88 ? 22.184 3.427 -10.550 1.00 82.50 88 VAL A O 1
ATOM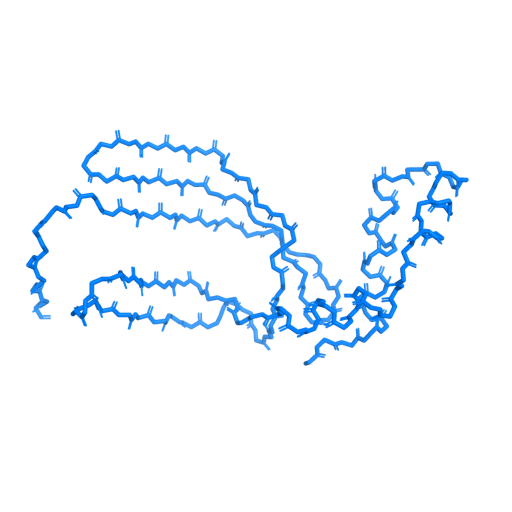 728 N N . ASP A 1 89 ? 20.194 4.377 -11.021 1.00 89.19 89 ASP A N 1
ATOM 729 C CA . ASP A 1 89 ? 19.711 4.402 -9.646 1.00 89.19 89 ASP A CA 1
ATOM 730 C C . ASP A 1 89 ? 18.917 3.125 -9.400 1.00 89.19 89 ASP A C 1
ATOM 732 O O . ASP A 1 89 ? 17.901 2.893 -10.050 1.00 89.19 89 ASP A O 1
ATOM 736 N N . ALA A 1 90 ? 19.354 2.302 -8.457 1.00 91.44 90 ALA A N 1
ATOM 737 C CA . ALA A 1 90 ? 18.624 1.124 -8.016 1.00 91.44 90 ALA A CA 1
ATOM 738 C C . ALA A 1 90 ? 18.251 1.280 -6.541 1.00 91.44 90 ALA A C 1
ATOM 740 O O . ALA A 1 90 ? 19.078 1.680 -5.723 1.00 91.44 90 ALA A O 1
ATOM 741 N N . SER A 1 91 ? 17.009 0.971 -6.184 1.00 93.75 91 SER A N 1
ATOM 742 C CA . SER A 1 91 ? 16.514 1.027 -4.808 1.00 93.75 91 SER A CA 1
ATOM 743 C C . SER A 1 91 ? 15.709 -0.218 -4.471 1.00 93.75 91 SER A C 1
ATOM 745 O O . SER A 1 91 ? 14.793 -0.583 -5.201 1.00 93.75 91 SER A O 1
ATOM 747 N N . CYS A 1 92 ? 16.024 -0.837 -3.336 1.00 93.81 92 CYS A N 1
ATOM 748 C CA . CYS A 1 92 ? 15.170 -1.826 -2.690 1.00 93.81 92 CYS A CA 1
ATOM 749 C C . CYS A 1 92 ? 14.280 -1.107 -1.679 1.00 93.81 92 CYS A C 1
ATOM 751 O O . CYS A 1 92 ? 14.764 -0.386 -0.801 1.00 93.81 92 CYS A O 1
ATOM 753 N N . ILE A 1 93 ? 12.979 -1.299 -1.810 1.00 96.25 93 ILE A N 1
ATOM 754 C CA . ILE A 1 93 ? 11.941 -0.539 -1.131 1.00 96.25 93 ILE A CA 1
ATOM 755 C C . ILE A 1 93 ? 11.005 -1.538 -0.451 1.00 96.25 93 ILE A C 1
ATOM 757 O O . ILE A 1 93 ? 10.644 -2.554 -1.039 1.00 96.25 93 ILE A O 1
ATOM 761 N N . ARG A 1 94 ? 10.608 -1.257 0.790 1.00 96.88 94 ARG A N 1
ATOM 762 C CA . ARG A 1 94 ? 9.465 -1.913 1.430 1.0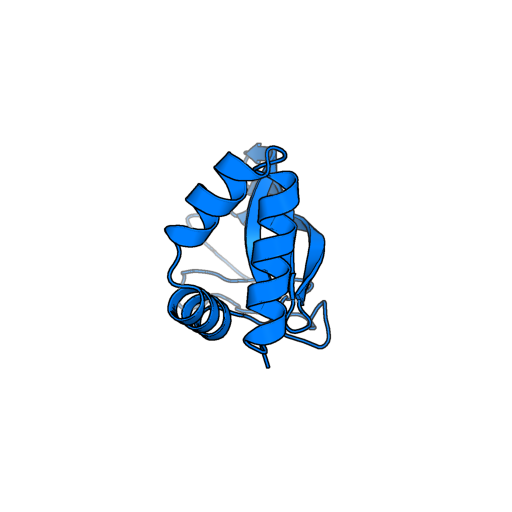0 96.88 94 ARG A CA 1
ATOM 763 C C . ARG A 1 94 ? 8.257 -1.003 1.376 1.00 96.88 94 ARG A C 1
ATOM 765 O O . ARG A 1 94 ? 8.352 0.169 1.745 1.00 96.88 94 ARG A O 1
ATOM 772 N N . GLU A 1 95 ? 7.139 -1.561 0.962 1.00 97.06 95 GLU A N 1
ATOM 773 C CA . GLU A 1 95 ? 5.861 -0.879 0.855 1.00 97.06 95 GLU A CA 1
ATOM 774 C C . GLU A 1 95 ? 4.825 -1.594 1.708 1.00 97.06 95 GLU A C 1
ATOM 776 O O . GLU A 1 95 ? 4.754 -2.821 1.725 1.00 97.06 95 GLU A O 1
ATOM 781 N N . LEU A 1 96 ? 3.996 -0.816 2.394 1.00 95.75 96 LEU A N 1
ATOM 782 C CA . LEU A 1 96 ? 2.818 -1.315 3.080 1.00 95.75 96 LEU A CA 1
ATOM 783 C C . LEU A 1 96 ? 1.588 -0.877 2.297 1.00 95.75 96 LEU A C 1
ATOM 785 O O . LEU A 1 96 ? 1.333 0.319 2.124 1.00 95.75 96 LEU A O 1
ATOM 789 N N . TRP A 1 97 ? 0.807 -1.856 1.869 1.00 96.31 97 TRP A N 1
ATOM 790 C CA . TRP A 1 97 ? -0.394 -1.652 1.076 1.00 96.31 97 TRP A CA 1
ATOM 791 C C . TRP A 1 97 ? -1.639 -1.989 1.889 1.00 96.31 97 TRP A C 1
ATOM 793 O O . TRP A 1 97 ? -1.677 -3.001 2.587 1.00 96.31 97 TRP A O 1
ATOM 803 N N . LEU A 1 98 ? -2.668 -1.149 1.773 1.00 95.75 98 LEU A N 1
ATOM 804 C CA . LEU A 1 98 ? -4.027 -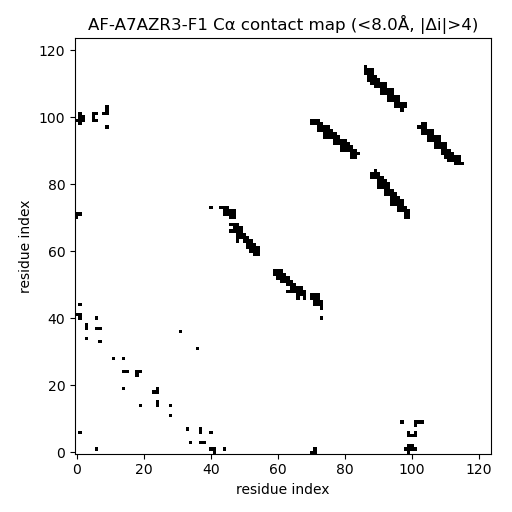1.438 2.226 1.00 95.75 98 LEU A CA 1
ATOM 805 C C . LEU A 1 98 ? -4.849 -1.931 1.034 1.00 95.75 98 LEU A C 1
ATOM 807 O O . LEU A 1 98 ? -5.102 -1.164 0.105 1.00 95.75 98 LEU A O 1
ATOM 811 N N . LEU A 1 99 ? -5.266 -3.193 1.057 1.00 95.38 99 LEU A N 1
ATOM 812 C CA . LEU A 1 99 ? -6.079 -3.783 -0.006 1.00 95.38 99 LEU A CA 1
ATOM 813 C C . LEU A 1 99 ? -7.570 -3.476 0.177 1.00 95.38 99 LEU A C 1
ATOM 815 O O . LEU A 1 99 ? -8.018 -3.080 1.257 1.00 95.38 99 LEU A O 1
ATOM 819 N N . GLU A 1 100 ? -8.350 -3.675 -0.887 1.00 93.38 100 GLU A N 1
ATOM 820 C CA . GLU A 1 100 ? -9.796 -3.412 -0.890 1.00 93.38 100 GLU A CA 1
ATOM 821 C C . GLU A 1 100 ? -10.575 -4.147 0.199 1.00 93.38 100 GLU A C 1
ATOM 823 O O . GLU A 1 100 ? -11.526 -3.579 0.731 1.00 93.38 100 GLU A O 1
ATOM 828 N N . ASP A 1 101 ? -10.145 -5.359 0.548 1.00 92.69 101 ASP A N 1
ATOM 829 C CA . ASP A 1 101 ? -10.716 -6.192 1.612 1.00 92.69 101 ASP A CA 1
ATOM 830 C C . ASP A 1 101 ? -10.289 -5.774 3.037 1.00 92.69 101 ASP A C 1
ATOM 832 O O . ASP A 1 101 ? -10.626 -6.431 4.024 1.00 92.69 101 ASP A O 1
ATOM 836 N N . GLY A 1 102 ? -9.538 -4.676 3.169 1.00 91.44 102 GLY A N 1
ATOM 837 C CA . GLY A 1 102 ? -9.073 -4.135 4.444 1.00 91.44 102 GLY A CA 1
ATOM 838 C C . GLY A 1 102 ? -7.826 -4.812 5.014 1.00 91.44 102 GLY A C 1
ATOM 839 O O . GLY A 1 102 ? -7.418 -4.471 6.128 1.00 91.44 102 GLY A O 1
ATOM 840 N N . ARG A 1 103 ? -7.206 -5.759 4.296 1.00 93.62 103 ARG A N 1
ATOM 841 C CA . ARG A 1 103 ? -5.940 -6.368 4.722 1.00 93.62 103 ARG A CA 1
ATOM 842 C C . ARG A 1 103 ? -4.758 -5.443 4.453 1.00 93.62 103 ARG A C 1
ATOM 844 O O . ARG A 1 103 ? -4.700 -4.761 3.431 1.00 93.62 103 ARG A O 1
ATOM 851 N N . PHE A 1 104 ? -3.790 -5.484 5.363 1.00 94.75 104 PHE A N 1
ATOM 852 C CA . PHE A 1 104 ? -2.474 -4.888 5.167 1.00 94.75 104 PHE A CA 1
ATOM 853 C C . PHE A 1 104 ? -1.504 -5.939 4.629 1.00 94.75 104 PHE A C 1
ATOM 855 O O . PHE A 1 104 ? -1.450 -7.046 5.167 1.00 94.75 104 PHE A O 1
ATOM 862 N N . VAL A 1 105 ? -0.734 -5.594 3.598 1.00 96.00 105 VAL A N 1
ATOM 863 C CA . VAL A 1 105 ? 0.297 -6.470 3.021 1.00 96.00 105 VAL A CA 1
ATOM 864 C C . VAL A 1 105 ? 1.620 -5.721 2.868 1.00 96.00 105 VAL A C 1
ATOM 866 O O . VAL A 1 105 ? 1.637 -4.577 2.418 1.00 96.00 105 VAL A O 1
ATOM 869 N N . ASP A 1 106 ? 2.718 -6.362 3.277 1.00 95.75 106 ASP A N 1
ATOM 870 C CA . ASP A 1 106 ? 4.090 -5.881 3.065 1.00 95.75 106 ASP A CA 1
ATOM 871 C C . ASP A 1 106 ? 4.580 -6.402 1.710 1.00 95.75 106 ASP A C 1
ATOM 873 O O . ASP A 1 106 ? 4.505 -7.602 1.437 1.00 95.75 106 ASP A O 1
ATOM 877 N N . VAL A 1 107 ? 5.049 -5.498 0.856 1.00 95.88 107 VAL A N 1
ATOM 878 C CA . VAL A 1 107 ? 5.567 -5.803 -0.479 1.00 95.88 107 VAL A CA 1
ATOM 879 C C . VAL A 1 107 ? 6.998 -5.293 -0.564 1.00 95.88 107 VAL A C 1
ATOM 881 O O . VAL A 1 107 ? 7.301 -4.160 -0.192 1.00 95.88 107 VAL A O 1
ATOM 884 N N . SER A 1 108 ? 7.898 -6.142 -1.056 1.00 94.81 108 SER A N 1
ATOM 885 C CA . SER A 1 108 ? 9.255 -5.729 -1.409 1.00 94.81 108 SER A CA 1
ATOM 886 C C . SER A 1 108 ? 9.292 -5.357 -2.886 1.00 94.81 108 SER A C 1
ATOM 888 O O . SER A 1 108 ? 8.961 -6.176 -3.739 1.00 94.81 108 SER A O 1
ATOM 890 N N . CYS A 1 109 ? 9.705 -4.130 -3.175 1.00 93.69 109 CYS A N 1
ATOM 891 C CA . CYS A 1 109 ? 9.821 -3.582 -4.517 1.00 93.69 109 CYS A CA 1
ATOM 892 C C . CYS A 1 109 ? 11.289 -3.285 -4.832 1.00 93.69 109 CYS A C 1
ATOM 894 O O . CYS A 1 109 ? 12.035 -2.777 -3.990 1.00 93.69 109 CYS A O 1
ATOM 896 N N . VAL A 1 110 ? 11.696 -3.554 -6.070 1.00 93.88 110 VAL A N 1
ATOM 897 C CA . VAL A 1 110 ? 12.956 -3.057 -6.625 1.00 93.88 110 VAL A CA 1
ATOM 898 C C . VAL A 1 110 ? 12.616 -2.020 -7.680 1.00 93.88 110 VAL A C 1
ATOM 900 O O . VAL A 1 110 ? 11.883 -2.301 -8.621 1.00 93.88 110 VAL A O 1
ATOM 903 N N . ASN A 1 111 ? 13.147 -0.815 -7.516 1.00 92.31 111 ASN A N 1
ATOM 904 C CA . ASN A 1 111 ? 13.014 0.256 -8.489 1.00 92.31 111 ASN A CA 1
ATOM 905 C C . ASN A 1 111 ? 14.374 0.512 -9.133 1.00 92.31 111 ASN A C 1
ATOM 907 O O . ASN A 1 111 ? 15.358 0.732 -8.427 1.00 92.31 111 ASN A O 1
ATOM 911 N N . THR A 1 112 ? 14.418 0.487 -10.460 1.00 90.75 112 THR A N 1
ATOM 912 C CA . THR A 1 112 ? 15.592 0.860 -11.246 1.00 90.75 112 THR A CA 1
ATOM 913 C C . THR A 1 112 ? 15.248 2.021 -12.161 1.00 90.75 112 THR A C 1
ATOM 915 O O . THR A 1 112 ? 14.375 1.900 -13.020 1.00 90.75 112 THR A O 1
ATOM 918 N N . LYS A 1 113 ? 15.974 3.126 -12.022 1.00 86.81 113 LYS A N 1
ATOM 919 C CA . LYS A 1 113 ? 15.857 4.304 -12.872 1.00 86.81 113 LYS A CA 1
ATOM 920 C C . LYS A 1 113 ? 17.162 4.513 -13.622 1.00 86.81 113 LYS A C 1
ATOM 922 O O . LYS A 1 113 ? 18.211 4.762 -13.029 1.00 86.81 113 LYS A O 1
ATOM 927 N N . TYR A 1 114 ? 17.092 4.416 -14.941 1.00 80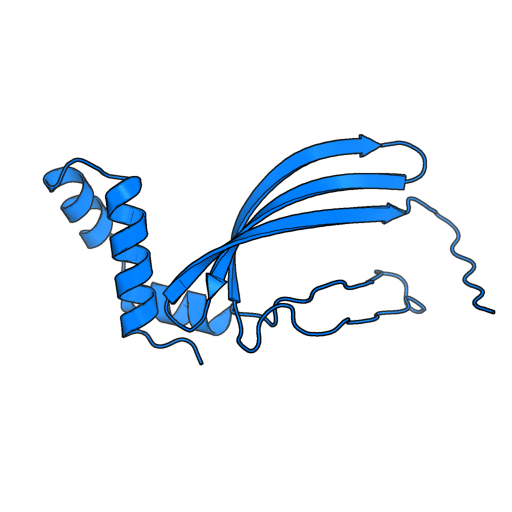.44 114 TYR A N 1
ATOM 928 C CA . TYR A 1 114 ? 18.235 4.684 -15.798 1.00 80.44 114 TYR A CA 1
ATOM 929 C C . TYR A 1 114 ? 18.477 6.197 -15.892 1.00 80.44 114 TYR A C 1
ATOM 931 O O . TYR A 1 114 ? 17.536 6.964 -16.103 1.00 80.44 114 TYR A O 1
ATOM 939 N N . ARG A 1 115 ? 19.728 6.645 -15.720 1.00 71.06 115 ARG A N 1
ATOM 940 C CA . ARG A 1 115 ? 20.120 8.044 -15.937 1.00 71.06 115 ARG A CA 1
ATOM 941 C C . ARG A 1 115 ? 20.795 8.158 -17.302 1.00 71.06 115 ARG A C 1
ATOM 943 O O . ARG A 1 115 ? 22.016 8.070 -17.389 1.00 71.06 115 ARG A O 1
ATOM 950 N N . SER A 1 116 ? 20.032 8.355 -18.374 1.00 66.44 116 SER A N 1
ATOM 951 C CA . SER A 1 116 ? 20.616 8.739 -19.667 1.00 66.44 116 SER A CA 1
ATOM 952 C C . SER A 1 116 ? 19.967 9.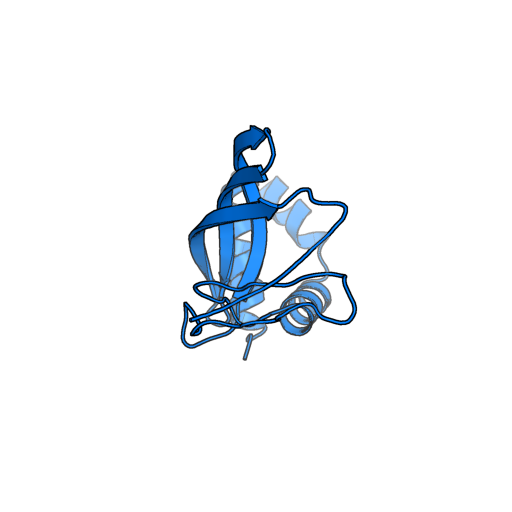989 -20.236 1.00 66.44 116 SER A C 1
ATOM 954 O O . SER A 1 116 ? 18.761 10.176 -20.135 1.00 66.44 116 SER A O 1
ATOM 956 N N . ALA A 1 117 ? 20.801 10.835 -20.843 1.00 56.25 117 ALA A N 1
ATOM 957 C CA . ALA A 1 117 ? 20.393 11.993 -21.635 1.00 56.25 117 ALA A CA 1
ATOM 958 C C . ALA A 1 117 ? 20.044 11.626 -23.095 1.00 56.25 117 ALA A C 1
ATOM 960 O O . ALA A 1 117 ? 19.527 12.464 -23.824 1.00 56.25 117 ALA A O 1
ATOM 961 N N . TYR A 1 118 ? 20.330 10.389 -23.522 1.00 53.41 118 TYR A N 1
ATOM 962 C CA . TYR A 1 118 ? 20.094 9.889 -24.877 1.00 53.41 118 TYR A CA 1
ATOM 963 C C . TYR A 1 118 ? 19.599 8.442 -24.802 1.00 53.41 118 TYR A C 1
ATOM 965 O O . TYR A 1 118 ? 20.365 7.526 -24.492 1.00 53.41 118 TYR A O 1
ATOM 973 N N . GLU A 1 119 ? 18.312 8.220 -25.042 1.00 56.34 119 GLU A N 1
ATOM 974 C CA . GLU A 1 119 ? 17.726 6.880 -25.044 1.00 56.34 119 GLU A CA 1
ATOM 975 C C . GLU A 1 119 ? 17.653 6.355 -26.487 1.00 56.34 119 GLU A C 1
ATOM 977 O O . GLU A 1 119 ? 17.012 6.948 -27.352 1.00 56.34 119 GLU A O 1
ATOM 982 N N . ARG A 1 120 ? 18.337 5.240 -26.769 1.00 45.84 120 ARG A N 1
ATOM 983 C CA . ARG A 1 120 ? 18.090 4.406 -27.954 1.00 45.84 120 ARG A CA 1
ATOM 984 C C . ARG A 1 120 ? 17.599 3.058 -27.454 1.00 45.84 120 ARG A C 1
ATOM 986 O O . ARG A 1 120 ? 18.346 2.347 -26.787 1.00 45.84 120 ARG A O 1
ATOM 993 N N . PHE A 1 121 ? 16.352 2.730 -27.766 1.00 51.09 121 PHE A N 1
ATOM 994 C CA . PHE A 1 121 ? 15.750 1.445 -27.430 1.00 51.09 121 PHE A CA 1
ATOM 995 C C . PHE A 1 121 ? 15.806 0.526 -28.653 1.00 51.09 121 PHE A C 1
ATOM 997 O O . PHE A 1 121 ? 15.391 0.914 -29.743 1.00 51.09 121 PHE A O 1
ATOM 1004 N N . SER A 1 122 ? 16.309 -0.692 -28.473 1.00 40.88 122 SER A N 1
ATOM 1005 C CA . SER A 1 122 ? 16.175 -1.786 -29.435 1.00 40.88 122 SER A CA 1
ATOM 1006 C C . SER A 1 122 ? 15.793 -3.048 -28.674 1.00 40.88 122 SER A C 1
ATOM 1008 O O . SER A 1 122 ? 16.485 -3.411 -27.721 1.00 40.88 122 SER A O 1
ATOM 1010 N N . THR A 1 123 ? 14.727 -3.718 -29.092 1.00 37.72 123 THR A N 1
ATOM 1011 C CA . THR A 1 123 ? 14.384 -5.072 -28.640 1.00 37.72 123 THR A CA 1
ATOM 1012 C C . THR A 1 123 ? 14.653 -6.051 -29.784 1.00 37.72 123 THR A C 1
ATOM 1014 O O . THR A 1 123 ? 14.465 -5.685 -30.944 1.00 37.72 123 THR A O 1
ATOM 1017 N N . CYS A 1 124 ? 15.136 -7.254 -29.461 1.00 39.53 124 CYS A N 1
ATOM 1018 C CA . CYS A 1 124 ? 15.184 -8.385 -30.396 1.00 39.53 124 CYS A CA 1
ATOM 1019 C C . CYS A 1 124 ? 13.795 -9.012 -30.530 1.00 39.53 124 CYS A C 1
ATOM 1021 O O . CYS A 1 124 ? 13.064 -8.986 -29.512 1.00 39.53 124 CYS A O 1
#

Sequence (124 aa):
MFREKEICNAIRTAYLYLFPDKKERKRALSRLNMELVAQSVRYRGESVLAYQTAGNHECSLNYYGPELFPQRGFCIYQKTIQSHSTQVDASCIRELWLLEDGRFVDVSCVNTKYRSAYERFSTC

Solvent-accessible surface area (backbone atoms only — not comparable to full-atom values): 7350 Å² total; per-residue (Å²): 125,60,42,59,70,30,42,51,48,36,52,52,54,52,39,47,73,76,29,73,52,66,68,60,30,52,57,57,54,72,71,52,61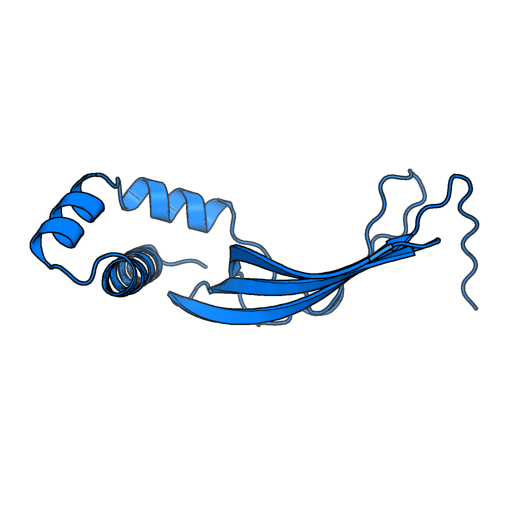,60,66,62,50,33,51,50,50,54,69,64,40,39,77,41,54,71,45,73,44,76,58,92,54,96,84,44,72,68,44,78,50,60,62,68,45,105,52,41,27,31,82,77,44,77,44,78,78,46,74,48,79,73,68,41,40,38,34,39,30,43,33,38,28,42,33,36,85,30,48,77,46,83,44,84,44,78,48,75,46,78,68,70,100,72,89,83,88,83,82,136

pLDDT: mean 88.58, std 12.35, range [37.72, 97.06]

Foldseek 3Di:
DADLVLQLVLVLVVLCVVPVDPVVSVVVVVPDPSVVVSVVQVVQWDQAFPDWFFDPDPPGDTDTHDGPDPFTKHFPDKDFPDWDDDQKTKTWMWTWIQTSNNDIDIDIDIDIDGDDPDDDDDDD

Secondary structure (DSSP, 8-state):
---HHHHHHHHHHHHHHH--SHHHHHHHHTTS-HHHHHHHHHHH-EEEES-EE--SSTT---EE--EEEEEEEEEEEEEEEEEEESSEEEEEEEEEEEETTS-EEEEEEEEEEE--SS------